Protein AF-A0A0F8A185-F1 (afdb_monomer_lite)

Foldseek 3Di:
DDDCDVVNVCVVQAQDFDPPPPDPDHDHDDDDPQDDPVSVLVVFQLALQVVDDPVSHDWDADDCPDPCNVRGPPTDDRDHRPDPPSNVVNVVCLVQPPDDDCPDDPVCVVVVRVPPPCVSDDDVVVVVVVVVVVVVVCVVVVVVPD

InterPro domains:
  IPR007201 Mei2-like, C-terminal RNA recognition motif [PF04059] (8-45)

Secondary structure (DSSP, 8-state):
-----HHHHHHHHTT-B--STT---B------SS-SHHHHHHHHTTSGGGGS-GGGS--EE--TTSS-GGGTTSEEPPPPPS-HHHHHHHHHHHHHT-SS---S-GGGHHHHHHS--TTTS--HHHHHHHHHHHHHHHHHHHTS--

Radius of gyration: 19.54 Å; chains: 1; bounding box: 50×44×41 Å

Structure (mmCIF, N/CA/C/O backbone):
data_AF-A0A0F8A185-F1
#
_entry.id   AF-A0A0F8A185-F1
#
loop_
_atom_site.group_PDB
_atom_site.id
_atom_site.type_symbol
_atom_site.label_atom_id
_atom_site.label_alt_id
_atom_site.label_comp_id
_atom_site.label_asym_id
_atom_site.label_entity_id
_atom_site.label_seq_id
_atom_site.pdbx_PDB_ins_code
_atom_site.Cartn_x
_atom_site.Cartn_y
_atom_site.Cartn_z
_atom_site.occupancy
_atom_site.B_iso_or_equiv
_atom_site.auth_seq_id
_atom_site.auth_comp_id
_atom_site.auth_asym_id
_atom_site.auth_atom_id
_atom_site.pdbx_PDB_model_num
ATOM 1 N N . MET A 1 1 ? -18.410 19.804 4.308 1.00 41.16 1 MET A N 1
ATOM 2 C CA . MET A 1 1 ? -17.970 18.395 4.331 1.00 41.16 1 MET A CA 1
ATOM 3 C C . MET A 1 1 ? -16.785 18.310 5.277 1.00 41.16 1 MET A C 1
ATOM 5 O O . MET A 1 1 ? -15.774 18.942 5.012 1.00 41.16 1 MET A O 1
ATOM 9 N N . THR A 1 2 ? -16.948 17.676 6.436 1.00 48.00 2 THR A N 1
ATOM 10 C CA . THR A 1 2 ? -15.908 17.566 7.469 1.00 48.00 2 THR A CA 1
ATOM 11 C C . THR A 1 2 ? -14.827 16.598 6.999 1.00 48.00 2 THR A C 1
ATOM 13 O O . THR A 1 2 ? -15.099 15.421 6.782 1.00 48.00 2 THR A O 1
ATOM 16 N N . THR A 1 3 ? -13.601 17.087 6.817 1.00 55.66 3 THR A N 1
ATOM 17 C CA . THR A 1 3 ? -12.420 16.241 6.620 1.00 55.66 3 THR A CA 1
ATOM 18 C C . THR A 1 3 ? -12.271 15.341 7.841 1.00 55.66 3 THR A C 1
ATOM 20 O O . THR A 1 3 ? -12.025 15.852 8.935 1.00 55.66 3 THR A O 1
ATOM 23 N N . LEU A 1 4 ? -12.443 14.027 7.675 1.00 56.88 4 LEU A N 1
ATOM 24 C CA . LEU A 1 4 ? -12.149 13.075 8.741 1.00 56.88 4 LEU A CA 1
ATOM 25 C C . LEU A 1 4 ? -10.662 13.191 9.078 1.00 56.88 4 LEU A C 1
ATOM 27 O O . LEU A 1 4 ? -9.805 12.884 8.248 1.00 56.88 4 LEU A O 1
ATOM 31 N N . THR A 1 5 ? -10.344 13.698 10.265 1.00 72.44 5 THR A N 1
ATOM 32 C CA . THR A 1 5 ? -8.951 13.784 10.708 1.00 72.44 5 THR A CA 1
ATOM 33 C C . THR A 1 5 ? -8.466 12.384 11.076 1.00 72.44 5 THR A C 1
ATOM 35 O O . THR A 1 5 ? -9.253 11.533 11.494 1.00 72.44 5 THR A O 1
ATOM 38 N N . HIS A 1 6 ? -7.162 12.125 10.953 1.00 77.12 6 HIS A N 1
ATOM 39 C CA . HIS A 1 6 ? -6.580 10.840 11.365 1.00 77.12 6 HIS A CA 1
ATOM 40 C C . HIS A 1 6 ? -6.967 10.475 12.815 1.00 77.12 6 HIS A C 1
ATOM 42 O O . HIS A 1 6 ? -7.177 9.305 13.117 1.00 77.12 6 HIS A O 1
ATOM 48 N N . THR A 1 7 ? -7.159 11.479 13.679 1.00 82.62 7 THR A N 1
ATOM 49 C CA . THR A 1 7 ? -7.606 11.314 15.066 1.00 82.62 7 THR A CA 1
ATOM 50 C C . THR A 1 7 ? -8.967 10.62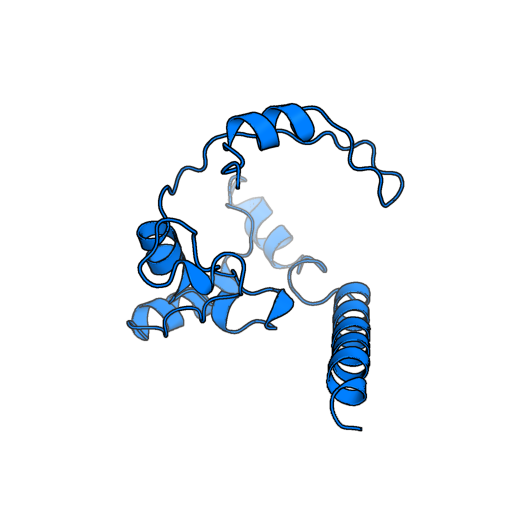5 15.154 1.00 82.62 7 THR A C 1
ATOM 52 O O . THR A 1 7 ? -9.111 9.674 15.909 1.00 82.62 7 THR A O 1
ATOM 55 N N . GLN A 1 8 ? -9.937 11.004 14.315 1.00 88.31 8 GLN A N 1
ATOM 56 C CA . GLN A 1 8 ? -11.258 10.362 14.307 1.00 88.31 8 GLN A CA 1
ATOM 57 C C . GLN A 1 8 ? -11.186 8.892 13.878 1.00 88.31 8 GLN A C 1
ATOM 59 O O . GLN A 1 8 ? -11.924 8.058 14.397 1.00 88.31 8 GLN A O 1
ATOM 64 N N . PHE A 1 9 ? -10.288 8.558 12.947 1.00 89.19 9 PHE A N 1
ATOM 65 C CA . PHE A 1 9 ? -10.050 7.167 12.563 1.00 89.19 9 PHE A CA 1
ATOM 66 C C . PHE A 1 9 ? -9.417 6.367 13.708 1.00 89.19 9 PHE A C 1
ATOM 68 O O . PHE A 1 9 ? -9.850 5.247 13.978 1.00 89.19 9 PHE A O 1
ATOM 75 N N . VAL A 1 10 ? -8.421 6.942 14.391 1.00 92.00 10 VAL A N 1
ATOM 76 C CA . VAL A 1 10 ? -7.759 6.302 15.535 1.00 92.00 10 VAL A CA 1
ATOM 77 C C . VAL A 1 10 ? -8.743 6.075 16.677 1.00 92.00 10 VAL A C 1
ATOM 79 O O . VAL A 1 10 ? -8.797 4.964 17.188 1.00 92.00 10 VAL A O 1
ATOM 82 N N . ASP A 1 11 ? -9.575 7.055 17.017 1.00 92.06 11 ASP A N 1
ATOM 83 C CA . ASP A 1 11 ? -10.576 6.906 18.079 1.00 92.06 11 ASP A CA 1
ATOM 84 C C . ASP A 1 11 ? -11.621 5.834 17.731 1.00 92.06 11 ASP A C 1
ATOM 86 O O . ASP A 1 11 ? -12.049 5.060 18.586 1.00 92.06 11 ASP A O 1
ATOM 90 N N . ALA A 1 12 ? -12.015 5.749 16.456 1.00 91.62 12 ALA A N 1
ATOM 91 C CA . ALA A 1 12 ? -13.018 4.792 15.998 1.00 91.62 12 ALA A CA 1
ATOM 92 C C . ALA A 1 12 ? -12.486 3.357 15.823 1.00 91.62 12 ALA A C 1
ATOM 94 O O . ALA A 1 12 ? -13.267 2.405 15.880 1.00 91.62 12 ALA A O 1
ATOM 95 N N . ARG A 1 13 ? -11.190 3.173 15.534 1.00 91.75 13 ARG A N 1
ATOM 96 C CA . ARG A 1 13 ? -10.618 1.862 15.159 1.00 91.75 13 ARG A CA 1
ATOM 97 C C . ARG A 1 13 ? -9.518 1.370 16.089 1.00 91.75 13 ARG A C 1
ATOM 99 O O . ARG A 1 13 ? -9.335 0.160 16.187 1.00 91.75 13 ARG A O 1
ATOM 106 N N . GLY A 1 14 ? -8.807 2.261 16.766 1.00 92.56 14 GLY A N 1
ATOM 107 C CA . GLY A 1 14 ? -7.781 1.912 17.741 1.00 92.56 14 GLY A CA 1
ATOM 108 C C . GLY A 1 14 ? -8.373 1.136 18.915 1.00 92.56 14 GLY A C 1
ATOM 109 O O . GLY A 1 14 ? -9.449 1.457 19.416 1.00 92.56 14 GLY A O 1
ATOM 110 N N . ASN A 1 15 ? -7.677 0.082 19.337 1.00 92.94 15 ASN A N 1
ATOM 111 C CA . ASN A 1 15 ? -8.082 -0.831 20.407 1.00 92.94 15 ASN A CA 1
ATOM 112 C C . ASN A 1 15 ? -9.439 -1.532 20.196 1.00 92.94 15 ASN A C 1
ATOM 114 O O . ASN A 1 15 ? -9.984 -2.118 21.130 1.00 92.94 15 ASN A O 1
ATOM 118 N N . GLN A 1 16 ? -9.972 -1.535 18.970 1.00 93.31 16 GLN A N 1
ATOM 119 C CA . GLN A 1 16 ? -11.189 -2.270 18.625 1.00 93.31 16 GLN A CA 1
ATOM 120 C C . GLN A 1 16 ? -10.860 -3.657 18.068 1.00 93.31 16 GLN A C 1
ATOM 122 O O . GLN A 1 16 ? -9.874 -3.845 17.353 1.00 93.31 16 GLN A O 1
ATOM 127 N N . ARG A 1 17 ? -11.706 -4.648 18.365 1.00 92.69 17 ARG A N 1
ATOM 128 C CA . ARG A 1 17 ? -11.569 -6.004 17.815 1.00 92.69 17 ARG A CA 1
ATOM 129 C C . ARG A 1 17 ? -11.944 -6.057 16.335 1.00 92.69 17 ARG A C 1
ATOM 131 O O . ARG A 1 17 ? -12.809 -5.322 15.855 1.00 92.69 17 ARG A O 1
ATOM 138 N N . TRP A 1 18 ? -11.323 -6.982 15.610 1.00 89.62 18 TRP A N 1
ATOM 139 C CA . TRP A 1 18 ? -11.762 -7.336 14.262 1.00 89.62 18 TRP A CA 1
ATOM 140 C C . TRP A 1 18 ? -13.020 -8.209 14.342 1.00 89.62 18 TRP A C 1
ATOM 142 O O . TRP A 1 18 ? -12.953 -9.368 14.738 1.00 89.62 18 TRP A O 1
ATOM 152 N N . ASN A 1 19 ? -14.170 -7.665 13.937 1.00 85.12 19 ASN A N 1
ATOM 153 C CA . ASN A 1 19 ? -15.481 -8.328 14.046 1.00 85.12 19 ASN A CA 1
ATOM 154 C C . ASN A 1 19 ? -15.741 -9.410 12.976 1.00 85.12 19 ASN A C 1
ATOM 156 O O . ASN A 1 19 ? -16.878 -9.824 12.768 1.00 85.12 19 ASN A O 1
ATOM 160 N N . CYS A 1 20 ? -14.702 -9.866 12.278 1.00 80.88 20 CYS A N 1
ATOM 161 C CA . CYS A 1 20 ? -14.782 -10.874 11.225 1.00 80.88 20 CYS A CA 1
ATOM 162 C C . CYS A 1 20 ? -13.969 -12.125 11.590 1.00 80.88 20 CYS A C 1
ATOM 164 O O . CYS A 1 20 ? -13.078 -12.090 12.441 1.00 80.88 20 CYS A O 1
ATOM 166 N N . PHE A 1 21 ? -14.306 -13.254 10.957 1.00 82.75 21 PHE A N 1
ATOM 167 C CA . PHE A 1 21 ? -13.583 -14.531 11.070 1.00 82.75 21 PHE A CA 1
ATOM 168 C C . PHE A 1 21 ? -13.415 -15.079 12.500 1.00 82.75 21 PHE A C 1
ATOM 170 O O . PHE A 1 21 ? -12.480 -15.831 12.758 1.00 82.75 21 PHE A O 1
ATOM 177 N N . LYS A 1 22 ? -14.308 -14.709 13.435 1.00 86.88 22 LYS A N 1
ATOM 178 C CA . LYS A 1 22 ? -14.190 -15.038 14.872 1.00 86.88 22 LYS A CA 1
ATOM 179 C C . LYS A 1 22 ? -12.823 -14.640 15.454 1.00 86.88 22 LYS A C 1
ATOM 181 O O . LYS A 1 22 ? -12.262 -15.349 16.281 1.00 86.88 22 LYS A O 1
ATOM 186 N N . SER A 1 23 ? -12.269 -13.524 14.984 1.00 88.25 23 SER A N 1
ATOM 187 C CA . SER A 1 23 ? -10.950 -13.059 15.393 1.00 88.25 23 SER A CA 1
ATOM 188 C C . SER A 1 23 ? -10.974 -12.439 16.796 1.00 88.25 23 SER A C 1
ATOM 190 O O . SER A 1 23 ? -11.823 -11.609 17.132 1.00 88.25 23 SER A O 1
ATOM 192 N N . ASP A 1 24 ? -9.988 -12.801 17.613 1.00 92.56 24 ASP A N 1
ATOM 193 C CA . ASP A 1 24 ? -9.687 -12.122 18.880 1.00 92.56 24 ASP A CA 1
ATOM 194 C C . ASP A 1 24 ? -8.660 -10.991 18.705 1.00 92.56 24 ASP A C 1
ATOM 196 O O . ASP A 1 24 ? -8.328 -10.300 19.666 1.00 92.56 24 ASP A O 1
ATOM 200 N N . LYS A 1 25 ? -8.160 -10.765 17.479 1.00 93.69 25 LYS A N 1
ATOM 201 C CA . LYS A 1 25 ? -7.180 -9.705 17.212 1.00 93.69 25 LYS A CA 1
ATOM 202 C C . LYS A 1 25 ? -7.792 -8.330 17.497 1.00 93.69 25 LYS A C 1
ATOM 204 O O . LYS A 1 25 ? -8.909 -8.033 17.062 1.00 93.69 25 LYS A O 1
ATOM 209 N N . VAL A 1 26 ? -7.013 -7.483 18.161 1.00 93.56 26 VAL A N 1
ATOM 210 C CA . VAL A 1 26 ? -7.319 -6.076 18.445 1.00 93.56 26 VAL A CA 1
ATOM 211 C C . VAL A 1 26 ? -6.480 -5.198 17.517 1.00 93.56 26 VAL A C 1
ATOM 213 O O . VAL A 1 26 ? -5.316 -5.505 17.266 1.00 93.56 26 VAL A O 1
ATOM 216 N N . ALA A 1 27 ? -7.074 -4.149 16.950 1.00 93.50 27 ALA A N 1
ATOM 217 C CA . ALA A 1 27 ? -6.380 -3.218 16.070 1.00 93.50 27 ALA A CA 1
ATOM 218 C C . ALA A 1 27 ? -5.511 -2.239 16.875 1.00 93.50 27 ALA A C 1
ATOM 220 O O . ALA A 1 27 ? -6.005 -1.528 17.748 1.00 93.50 27 ALA A O 1
ATOM 221 N N . GLU A 1 28 ? -4.227 -2.173 16.535 1.00 94.00 28 GLU A N 1
ATOM 222 C CA . GLU A 1 28 ? -3.268 -1.198 17.056 1.00 94.00 28 GLU A CA 1
ATOM 223 C C . GLU A 1 28 ? -2.794 -0.297 15.912 1.00 94.00 28 GLU A C 1
ATOM 225 O O . GLU A 1 28 ? -2.708 -0.733 14.760 1.00 94.00 28 GLU A O 1
ATOM 230 N N . ILE A 1 29 ? -2.519 0.972 16.218 1.00 93.25 29 ILE A N 1
ATOM 231 C CA . ILE A 1 29 ? -2.110 1.976 15.237 1.00 93.25 29 ILE A CA 1
ATOM 232 C C . ILE A 1 29 ? -0.823 2.636 15.725 1.00 93.25 29 ILE A C 1
ATOM 234 O O . ILE A 1 29 ? -0.736 3.097 16.860 1.00 93.25 29 ILE A O 1
ATOM 238 N N . SER A 1 30 ? 0.165 2.714 14.840 1.00 93.75 30 SER A N 1
ATOM 239 C CA . SER A 1 30 ? 1.417 3.433 15.050 1.00 93.75 30 SER A CA 1
ATOM 240 C C . SER A 1 30 ? 1.830 4.136 13.759 1.00 93.75 30 SER A C 1
ATOM 242 O O . SER A 1 30 ? 1.329 3.834 12.671 1.00 93.75 30 SER A O 1
ATOM 244 N N . TYR A 1 31 ? 2.738 5.104 13.862 1.00 93.81 31 TYR A N 1
ATOM 245 C CA . TYR A 1 31 ? 3.295 5.736 12.672 1.00 93.81 31 TYR A CA 1
ATOM 246 C C . TYR A 1 31 ? 4.221 4.766 11.932 1.00 93.81 31 TYR A C 1
ATOM 248 O O . TYR A 1 31 ? 5.117 4.161 12.519 1.00 93.81 31 TYR A O 1
ATOM 256 N N . ALA A 1 32 ? 4.037 4.662 10.616 1.00 93.50 32 ALA A N 1
ATOM 257 C CA . ALA A 1 32 ? 4.948 3.929 9.746 1.00 93.50 32 ALA A CA 1
ATOM 258 C C . ALA A 1 32 ? 6.340 4.588 9.689 1.00 93.50 32 ALA A C 1
ATOM 260 O O . ALA A 1 32 ? 6.481 5.803 9.810 1.00 93.50 32 ALA A O 1
ATOM 261 N N . THR A 1 33 ? 7.382 3.802 9.426 1.00 96.00 33 THR A N 1
ATOM 262 C CA . THR A 1 33 ? 8.739 4.338 9.225 1.00 96.00 33 THR A CA 1
ATOM 263 C C . THR A 1 33 ? 8.850 5.178 7.949 1.00 96.00 33 THR A C 1
ATOM 265 O O . THR A 1 33 ? 9.561 6.178 7.925 1.00 96.00 33 THR A O 1
ATOM 268 N N . ILE A 1 34 ? 8.152 4.778 6.880 1.00 95.50 34 ILE A N 1
ATOM 269 C CA . ILE A 1 34 ? 8.087 5.531 5.622 1.00 95.50 34 ILE A CA 1
ATOM 270 C C . ILE A 1 34 ? 6.835 6.400 5.671 1.00 95.50 34 ILE A C 1
ATOM 272 O O . ILE A 1 34 ? 5.726 5.880 5.771 1.00 95.50 34 ILE A O 1
ATOM 276 N N . GLN A 1 35 ? 7.023 7.714 5.598 1.00 94.88 35 GLN A N 1
ATOM 277 C CA . GLN A 1 35 ? 5.955 8.705 5.702 1.00 94.88 35 GLN A CA 1
ATOM 278 C C . GLN A 1 35 ? 5.835 9.511 4.407 1.00 94.88 35 GLN A C 1
ATOM 280 O O . GLN A 1 35 ? 6.842 9.851 3.785 1.00 94.88 35 GLN A O 1
ATOM 285 N N . GLY A 1 36 ? 4.597 9.839 4.032 1.00 94.25 36 GLY A N 1
ATOM 286 C CA . GLY A 1 36 ? 4.273 10.638 2.848 1.00 94.25 36 GLY A CA 1
ATOM 287 C C . GLY A 1 36 ? 4.019 9.819 1.575 1.00 94.25 36 GLY A C 1
ATOM 288 O O . GLY A 1 36 ? 4.649 8.786 1.338 1.00 94.25 36 GLY A O 1
ATOM 289 N N . LYS A 1 37 ? 3.092 10.310 0.738 1.00 94.25 37 LYS A N 1
ATOM 290 C CA . LYS A 1 37 ? 2.678 9.663 -0.521 1.00 94.25 37 LYS A CA 1
ATOM 291 C C . LYS A 1 37 ? 3.865 9.450 -1.464 1.00 94.25 37 LYS A C 1
ATOM 293 O O .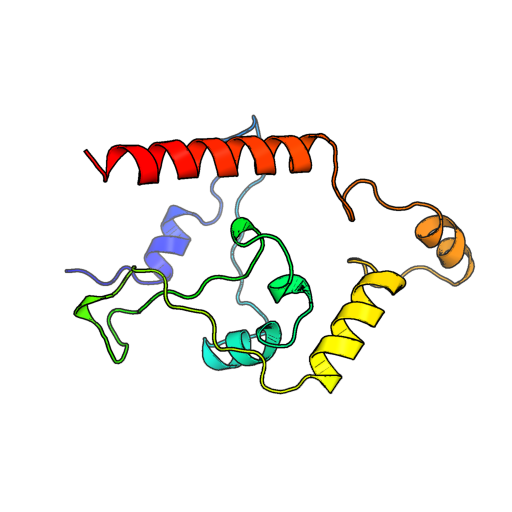 LYS A 1 37 ? 4.065 8.332 -1.923 1.00 94.25 37 LYS A O 1
ATOM 298 N N . ASP A 1 38 ? 4.685 10.473 -1.693 1.00 95.69 38 ASP A N 1
ATOM 299 C CA . ASP A 1 38 ? 5.802 10.395 -2.646 1.00 95.69 38 ASP A CA 1
ATOM 300 C C . ASP A 1 38 ? 6.852 9.365 -2.222 1.00 95.69 38 ASP A C 1
ATOM 302 O O . ASP A 1 38 ? 7.333 8.578 -3.038 1.00 95.69 38 ASP A O 1
ATOM 306 N N . CYS A 1 39 ? 7.155 9.300 -0.924 1.00 97.44 39 CYS A N 1
ATOM 307 C CA . CYS A 1 39 ? 8.057 8.297 -0.367 1.00 97.44 39 CYS A CA 1
ATOM 308 C C . CYS A 1 39 ? 7.514 6.874 -0.563 1.00 97.44 39 CYS A C 1
ATOM 310 O O . CYS A 1 39 ? 8.274 5.968 -0.910 1.00 97.44 39 CYS A O 1
ATOM 312 N N . LEU A 1 40 ? 6.206 6.670 -0.374 1.00 97.69 40 LEU A N 1
ATOM 313 C CA . LEU A 1 40 ? 5.552 5.381 -0.611 1.00 97.69 40 LEU A CA 1
ATOM 314 C C . LEU A 1 40 ? 5.549 5.020 -2.103 1.00 97.69 40 LEU A C 1
ATOM 316 O O . LEU A 1 40 ? 5.904 3.896 -2.454 1.00 97.69 40 LEU A O 1
ATOM 320 N N . VAL A 1 41 ? 5.252 5.970 -2.994 1.00 97.50 41 VAL A N 1
ATOM 321 C CA . VAL A 1 41 ? 5.354 5.771 -4.449 1.00 97.50 41 VAL A CA 1
ATOM 322 C C . VAL A 1 41 ? 6.764 5.331 -4.830 1.00 97.50 41 VAL A C 1
ATOM 324 O O . VAL A 1 41 ? 6.933 4.309 -5.489 1.00 97.50 41 VAL A O 1
ATOM 327 N N . GLN A 1 42 ? 7.793 6.038 -4.363 1.00 97.25 42 GLN A N 1
ATOM 328 C CA . GLN A 1 42 ? 9.187 5.685 -4.642 1.00 97.25 42 GLN A CA 1
ATOM 329 C C . GLN A 1 42 ? 9.579 4.317 -4.077 1.00 97.25 42 GLN A C 1
ATOM 331 O O . GLN A 1 42 ? 10.362 3.591 -4.695 1.00 97.25 42 GLN A O 1
ATOM 336 N N . LYS A 1 43 ? 9.024 3.939 -2.921 1.00 96.44 43 LYS A N 1
ATOM 337 C CA . LYS A 1 43 ? 9.251 2.628 -2.310 1.00 96.44 43 LYS A CA 1
ATOM 338 C C . LYS A 1 43 ? 8.675 1.490 -3.154 1.00 96.44 43 LYS A C 1
ATOM 340 O O . LYS A 1 43 ? 9.318 0.445 -3.247 1.00 96.44 43 LYS A O 1
ATOM 345 N N . PHE A 1 44 ? 7.495 1.680 -3.743 1.00 97.50 44 PHE A N 1
ATOM 346 C CA . PHE A 1 44 ? 6.744 0.595 -4.377 1.00 97.50 44 PHE A CA 1
ATOM 347 C C . PHE A 1 44 ? 6.785 0.580 -5.907 1.00 97.50 44 PHE A C 1
ATOM 349 O O . PHE A 1 44 ? 6.720 -0.507 -6.467 1.00 97.50 44 PHE A O 1
ATOM 356 N N . ARG A 1 45 ? 6.964 1.713 -6.602 1.00 97.31 45 ARG A N 1
ATOM 357 C CA . ARG A 1 45 ? 6.856 1.787 -8.078 1.00 97.31 45 ARG A CA 1
ATOM 358 C C . ARG A 1 45 ? 7.772 0.819 -8.837 1.00 97.31 45 ARG A C 1
ATOM 360 O O . ARG A 1 45 ? 7.446 0.390 -9.932 1.00 97.31 45 ARG A O 1
ATOM 367 N N . ASN A 1 46 ? 8.925 0.481 -8.255 1.00 96.88 46 ASN A N 1
ATOM 368 C CA . ASN A 1 46 ? 9.903 -0.454 -8.824 1.00 96.88 46 ASN A CA 1
ATOM 369 C C . ASN A 1 46 ? 9.973 -1.777 -8.040 1.00 96.88 46 ASN A C 1
ATOM 371 O O . ASN A 1 46 ? 10.991 -2.463 -8.087 1.00 96.88 46 ASN A O 1
ATOM 375 N N . SER A 1 47 ? 8.958 -2.084 -7.234 1.00 95.81 47 SER A N 1
ATOM 376 C CA . SER A 1 47 ? 8.881 -3.320 -6.458 1.00 95.81 47 SER A CA 1
ATOM 377 C C . SER A 1 47 ? 8.184 -4.405 -7.268 1.00 95.81 47 SER A C 1
ATOM 379 O O . SER A 1 47 ? 7.205 -4.134 -7.963 1.00 95.81 47 SER A O 1
ATOM 381 N N . SER A 1 48 ? 8.637 -5.647 -7.103 1.00 93.69 48 SER A N 1
ATOM 382 C CA . SER A 1 48 ? 8.019 -6.826 -7.719 1.00 93.69 48 SER A CA 1
ATOM 383 C C . SER A 1 48 ? 6.542 -6.989 -7.351 1.00 93.69 48 SER A C 1
ATOM 385 O O . SER A 1 48 ? 5.794 -7.556 -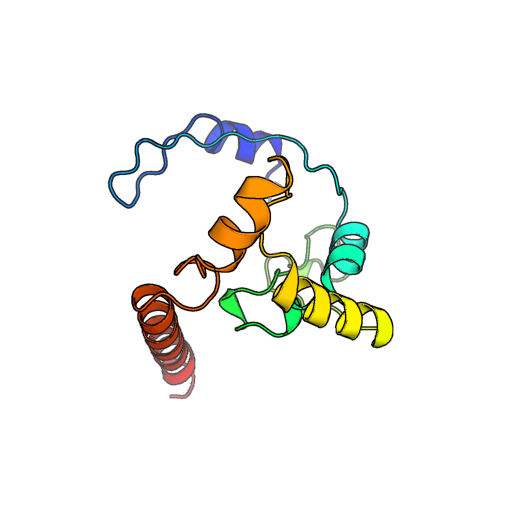8.135 1.00 93.69 48 SER A O 1
ATOM 387 N N . VAL A 1 49 ? 6.090 -6.417 -6.225 1.00 92.31 49 VAL A N 1
ATOM 388 C CA . VAL A 1 49 ? 4.664 -6.398 -5.841 1.00 92.31 49 VAL A CA 1
ATOM 389 C C . VAL A 1 49 ? 3.770 -5.754 -6.906 1.00 92.31 49 VAL A C 1
ATOM 391 O O . VAL A 1 49 ? 2.604 -6.106 -7.020 1.00 92.31 49 VAL A O 1
ATOM 394 N N . MET A 1 50 ? 4.303 -4.838 -7.722 1.00 94.81 50 MET A N 1
ATOM 395 C CA . MET A 1 50 ? 3.551 -4.206 -8.811 1.00 94.81 50 MET A CA 1
ATOM 396 C C . MET A 1 50 ? 3.260 -5.167 -9.974 1.00 94.81 50 MET A C 1
ATOM 398 O O . MET A 1 50 ? 2.440 -4.845 -10.829 1.00 94.81 50 MET A O 1
ATOM 402 N N . LEU A 1 51 ? 3.915 -6.334 -10.007 1.00 91.38 51 LEU A N 1
ATOM 403 C CA . LEU A 1 51 ? 3.701 -7.390 -11.000 1.00 91.38 51 LEU A CA 1
ATOM 404 C C . LEU A 1 51 ? 2.660 -8.430 -10.553 1.00 91.38 51 LEU A C 1
ATOM 406 O O . LEU A 1 51 ? 2.210 -9.215 -11.383 1.00 91.38 51 LEU A O 1
ATOM 410 N N . GLU A 1 52 ? 2.251 -8.418 -9.281 1.00 89.75 52 GLU A N 1
ATOM 411 C CA . GLU A 1 52 ? 1.243 -9.335 -8.726 1.00 89.75 52 GLU A CA 1
ATOM 412 C C . GLU A 1 52 ? -0.170 -9.026 -9.250 1.00 89.75 52 GLU A C 1
ATOM 414 O O . GLU A 1 52 ? -0.374 -8.059 -9.985 1.00 89.75 52 GLU A O 1
ATOM 419 N N . ALA A 1 53 ? -1.182 -9.814 -8.878 1.00 87.00 53 ALA A N 1
ATOM 420 C CA . ALA A 1 53 ? -2.574 -9.520 -9.228 1.00 87.00 53 ALA A CA 1
ATOM 421 C C . ALA A 1 53 ? -3.007 -8.119 -8.725 1.00 87.00 53 ALA A C 1
ATOM 423 O O . ALA A 1 53 ? -2.590 -7.710 -7.638 1.00 87.00 53 ALA A O 1
ATOM 424 N N . PRO A 1 54 ? -3.852 -7.363 -9.459 1.00 87.19 54 PRO A N 1
ATOM 425 C CA . PRO A 1 54 ? -4.204 -5.982 -9.105 1.00 87.19 54 PRO A CA 1
ATOM 426 C C . PRO A 1 54 ? -4.713 -5.775 -7.669 1.00 87.19 54 PRO A C 1
ATOM 428 O O . PRO A 1 54 ? -4.400 -4.758 -7.055 1.00 87.19 54 PRO A O 1
ATOM 431 N N . HIS A 1 55 ? -5.441 -6.740 -7.097 1.00 89.19 55 HIS A N 1
ATOM 432 C CA . HIS A 1 55 ? -5.936 -6.665 -5.715 1.00 89.19 55 HIS A CA 1
ATOM 433 C C . HIS A 1 55 ? -4.854 -6.861 -4.642 1.00 89.19 55 HIS A C 1
ATOM 435 O O . HIS A 1 55 ? -5.094 -6.548 -3.478 1.00 89.19 55 HIS A O 1
ATOM 441 N N . TYR A 1 56 ? -3.669 -7.352 -5.013 1.00 89.88 56 TYR A N 1
ATOM 442 C CA . TYR A 1 56 ? -2.505 -7.472 -4.130 1.00 89.88 56 TYR A CA 1
ATOM 443 C C . TYR A 1 56 ? -1.508 -6.314 -4.283 1.00 89.88 56 TYR A C 1
ATOM 445 O O . TYR A 1 56 ? -0.546 -6.221 -3.518 1.00 89.88 56 TYR A O 1
ATOM 453 N N . ARG A 1 57 ? -1.734 -5.404 -5.240 1.00 94.56 57 ARG A N 1
ATOM 454 C CA . ARG A 1 57 ? -0.886 -4.226 -5.452 1.00 94.56 57 ARG A CA 1
ATOM 455 C C . ARG A 1 57 ? -1.236 -3.108 -4.463 1.00 94.56 57 ARG A C 1
ATOM 457 O O . ARG A 1 57 ? -2.397 -2.964 -4.074 1.00 94.56 57 ARG A O 1
ATOM 464 N N . PRO A 1 58 ? -0.262 -2.268 -4.071 1.00 96.44 58 PRO A N 1
ATOM 465 C CA . PRO A 1 58 ? -0.555 -1.046 -3.333 1.00 96.44 58 PRO A CA 1
ATOM 466 C C . PRO A 1 58 ? -1.427 -0.106 -4.174 1.00 96.44 58 PRO A C 1
ATOM 468 O O . PRO A 1 58 ? -1.223 0.034 -5.379 1.00 96.44 58 PRO A O 1
ATOM 471 N N . LYS A 1 59 ? -2.374 0.570 -3.518 1.00 96.75 59 LYS A N 1
ATOM 472 C CA . LYS A 1 59 ? -3.325 1.487 -4.158 1.00 96.75 59 LYS A CA 1
ATOM 473 C C . LYS A 1 59 ? -3.089 2.929 -3.735 1.00 96.75 59 LYS A C 1
ATOM 475 O O . LYS A 1 59 ? -2.752 3.194 -2.580 1.00 96.75 59 LYS A O 1
ATOM 480 N N . LEU A 1 60 ? -3.305 3.847 -4.669 1.00 96.50 60 LEU A N 1
ATOM 481 C CA . LEU A 1 60 ? -3.351 5.283 -4.416 1.00 96.50 60 LEU A CA 1
ATOM 482 C C . LEU A 1 60 ? -4.782 5.778 -4.587 1.00 96.50 60 LEU A C 1
ATOM 484 O O . LEU A 1 60 ? -5.577 5.181 -5.306 1.00 96.50 60 LEU A O 1
ATOM 488 N N . TYR A 1 61 ? -5.093 6.880 -3.920 1.00 95.88 61 TYR A N 1
ATOM 489 C CA . TYR A 1 61 ? -6.382 7.543 -4.034 1.00 95.88 61 TYR A CA 1
ATOM 490 C C . TYR A 1 61 ? -6.161 9.045 -4.106 1.00 95.88 61 TYR A C 1
ATOM 492 O O . TYR A 1 61 ? -5.291 9.588 -3.411 1.00 95.88 61 TYR A O 1
ATOM 500 N N . PHE A 1 62 ? -6.986 9.718 -4.902 1.00 94.62 62 PHE A N 1
ATOM 501 C CA . PHE A 1 62 ? -7.013 11.172 -4.926 1.00 94.62 62 PHE A CA 1
ATOM 502 C C . PHE A 1 62 ? -7.436 11.709 -3.555 1.00 94.62 62 PHE A C 1
ATOM 504 O O . PHE A 1 62 ? -8.309 11.152 -2.882 1.00 94.62 62 PHE A O 1
ATOM 511 N N . THR A 1 63 ? -6.820 12.811 -3.131 1.00 91.75 63 THR A N 1
ATOM 512 C CA . THR A 1 63 ? -7.084 13.442 -1.834 1.00 91.75 63 THR A CA 1
ATOM 513 C C . THR A 1 63 ? -7.810 14.769 -2.018 1.00 91.75 63 THR A C 1
ATOM 515 O O . THR A 1 63 ? -7.613 15.466 -3.011 1.00 91.75 63 THR A O 1
ATOM 518 N N . SER A 1 64 ? -8.614 15.164 -1.027 1.00 91.06 64 SER A N 1
ATOM 519 C CA . SER A 1 64 ? -9.348 16.443 -1.038 1.00 91.06 64 SER A CA 1
ATOM 520 C C . SER A 1 64 ? -8.441 17.673 -1.100 1.00 91.06 64 SER A C 1
ATOM 522 O O . SER A 1 64 ? -8.886 18.748 -1.479 1.00 91.06 64 SER A O 1
ATOM 524 N N . ASN A 1 65 ? -7.176 17.515 -0.706 1.00 88.06 65 ASN A N 1
ATOM 525 C CA . ASN A 1 65 ? -6.173 18.578 -0.684 1.00 88.06 65 ASN A CA 1
ATOM 526 C C . ASN A 1 65 ? -5.174 18.432 -1.849 1.00 88.06 65 ASN A C 1
ATOM 528 O O . ASN A 1 65 ? -4.125 19.073 -1.846 1.00 88.06 65 ASN A O 1
ATOM 532 N N . GLY A 1 66 ? -5.451 17.519 -2.783 1.00 87.62 66 GLY A N 1
ATOM 533 C CA . GLY A 1 66 ? -4.624 17.239 -3.947 1.00 87.62 66 GLY A CA 1
ATOM 534 C C . GLY A 1 66 ? -4.968 18.123 -5.151 1.00 87.62 66 GLY A C 1
ATOM 535 O O . GLY A 1 66 ? -5.825 18.999 -5.059 1.00 87.62 66 GLY A O 1
ATOM 536 N N . PRO A 1 67 ? -4.315 17.883 -6.300 1.00 89.62 67 PRO A N 1
ATOM 537 C CA . PRO A 1 67 ? -4.523 18.667 -7.520 1.00 89.62 67 PRO A CA 1
ATOM 538 C C . PRO A 1 67 ? -5.898 18.447 -8.171 1.00 89.62 67 PRO A C 1
ATOM 540 O O . PRO A 1 67 ? -6.352 19.318 -8.902 1.00 89.62 67 PRO A O 1
ATOM 543 N N . MET A 1 68 ? -6.541 17.306 -7.897 1.00 91.75 68 MET A N 1
ATOM 544 C CA . MET A 1 68 ? -7.848 16.902 -8.438 1.00 91.75 68 MET A CA 1
ATOM 545 C C . MET A 1 68 ? -8.829 16.625 -7.279 1.00 91.75 68 MET A C 1
ATOM 547 O O . MET A 1 68 ? -9.147 15.463 -6.998 1.00 91.75 68 MET A O 1
ATOM 551 N N . PRO A 1 69 ? -9.241 17.651 -6.512 1.00 91.44 69 PRO A N 1
ATOM 552 C CA . PRO A 1 69 ? -10.056 17.476 -5.308 1.00 91.44 69 PRO A CA 1
ATOM 553 C C . PRO A 1 69 ? -11.456 16.911 -5.594 1.00 91.44 69 PRO A C 1
ATOM 555 O O . PRO A 1 69 ? -12.026 16.234 -4.741 1.00 91.44 69 PRO A O 1
ATOM 558 N N . GLU A 1 70 ? -12.006 17.133 -6.787 1.00 95.12 70 GLU A N 1
ATOM 559 C CA . GLU A 1 70 ? -13.290 16.581 -7.235 1.00 95.12 70 GLU A CA 1
ATOM 560 C C . GLU A 1 70 ? -13.267 15.058 -7.409 1.00 95.12 70 GLU A C 1
ATOM 562 O O . GLU A 1 70 ? -14.310 14.408 -7.335 1.00 95.12 70 GLU A O 1
ATOM 567 N N . MET A 1 71 ? -12.078 14.479 -7.590 1.00 94.38 71 MET A N 1
ATOM 568 C CA . MET A 1 71 ? -11.878 13.035 -7.676 1.00 94.38 71 MET A CA 1
ATOM 569 C C . MET A 1 71 ? -11.548 12.410 -6.315 1.00 94.38 71 MET A C 1
ATOM 571 O O . MET A 1 71 ? -11.290 11.211 -6.251 1.00 94.38 71 MET A O 1
ATOM 575 N N . ALA A 1 72 ? -11.536 13.184 -5.221 1.00 94.31 72 ALA A N 1
ATOM 576 C CA . ALA A 1 72 ? -11.120 12.698 -3.910 1.00 94.31 72 ALA A CA 1
ATOM 577 C C . ALA A 1 72 ? -11.869 11.421 -3.488 1.00 94.31 72 ALA A C 1
ATOM 579 O O . ALA A 1 72 ? -13.095 11.341 -3.550 1.00 94.31 72 ALA A O 1
ATOM 580 N N . GLY A 1 73 ? -11.111 10.419 -3.041 1.00 92.06 73 GLY A N 1
ATOM 581 C CA . GLY A 1 73 ? -11.621 9.091 -2.698 1.00 92.06 73 GLY A CA 1
ATOM 582 C C . GLY A 1 73 ? -11.716 8.110 -3.872 1.00 92.06 73 GLY A C 1
ATOM 583 O O . GLY A 1 73 ? -11.881 6.918 -3.624 1.00 92.06 73 GLY A O 1
ATOM 584 N N . GLN A 1 74 ? -11.566 8.557 -5.124 1.00 95.88 74 GLN A N 1
ATOM 585 C CA . GLN A 1 74 ? -11.424 7.663 -6.278 1.00 95.88 74 GLN A CA 1
ATOM 586 C C . GLN A 1 74 ? -10.000 7.097 -6.354 1.00 95.88 74 GLN A C 1
ATOM 588 O O . GLN A 1 74 ? -9.041 7.747 -5.925 1.00 95.88 74 GLN A O 1
ATOM 593 N N . GLU A 1 75 ? -9.869 5.877 -6.884 1.00 95.56 75 GLU A N 1
ATOM 594 C CA . GLU A 1 75 ? -8.574 5.215 -7.071 1.00 95.56 75 GLU A CA 1
ATOM 595 C C . GLU A 1 75 ? -7.752 5.961 -8.133 1.00 95.56 75 GLU A C 1
ATOM 597 O O . GLU A 1 75 ? -8.232 6.267 -9.224 1.00 95.56 75 GLU A O 1
ATOM 602 N N . GLU A 1 76 ? -6.509 6.278 -7.788 1.00 95.31 76 GLU A N 1
ATOM 603 C CA . GLU A 1 76 ? -5.546 6.940 -8.661 1.00 95.31 76 GLU A CA 1
ATOM 604 C C . GLU A 1 76 ? -4.594 5.886 -9.246 1.00 95.31 76 GLU A C 1
ATOM 606 O O . GLU A 1 76 ? -4.076 5.057 -8.487 1.00 95.31 76 GLU A O 1
ATOM 611 N N . PRO A 1 77 ? -4.312 5.912 -10.563 1.00 95.25 77 PRO A N 1
ATOM 612 C CA . PRO A 1 77 ? -3.343 5.007 -11.164 1.00 95.25 77 PRO A CA 1
ATOM 613 C C . PRO A 1 77 ? -1.975 5.112 -10.485 1.00 95.25 77 PRO A C 1
ATOM 615 O O . PRO A 1 77 ? -1.445 6.204 -10.271 1.00 95.25 77 PRO A O 1
ATOM 618 N N . PHE A 1 78 ? -1.379 3.965 -10.163 1.00 97.00 78 PHE A N 1
ATOM 619 C CA . PHE A 1 78 ? -0.033 3.947 -9.607 1.00 97.00 78 PHE A CA 1
ATOM 620 C C . PHE A 1 78 ? 0.983 4.391 -10.677 1.00 97.00 78 PHE A C 1
ATOM 622 O O . PHE A 1 78 ? 0.893 3.921 -11.810 1.00 97.00 78 PHE A O 1
ATOM 629 N N . PRO A 1 79 ? 1.967 5.253 -10.359 1.00 96.94 79 PRO A N 1
ATOM 630 C CA . PRO A 1 79 ? 2.981 5.656 -11.327 1.00 96.94 79 PRO A CA 1
ATOM 631 C C . PRO A 1 79 ? 3.796 4.477 -11.861 1.00 96.94 79 PRO A C 1
ATOM 633 O O . PRO A 1 79 ? 4.271 3.642 -11.088 1.00 96.94 79 PRO A O 1
ATOM 636 N N . GLU A 1 80 ? 4.023 4.471 -13.174 1.00 95.50 80 GLU A N 1
ATOM 637 C CA . GLU A 1 80 ? 4.788 3.425 -13.855 1.00 95.50 80 GLU A CA 1
ATOM 638 C C . GLU A 1 80 ? 6.215 3.272 -13.293 1.00 95.50 80 GLU A C 1
ATOM 640 O O . GLU A 1 80 ? 6.793 4.241 -12.775 1.00 95.50 80 GLU A O 1
ATOM 645 N N . PRO A 1 81 ? 6.833 2.085 -13.398 1.00 95.69 81 PRO A N 1
ATOM 646 C CA . PRO A 1 81 ? 8.232 1.891 -13.031 1.00 95.69 81 PRO A CA 1
ATOM 647 C C . PRO A 1 81 ? 9.157 2.834 -13.815 1.00 95.69 81 PRO A C 1
ATOM 649 O O . PRO A 1 81 ? 9.040 2.972 -15.030 1.00 95.69 81 PRO A O 1
ATOM 652 N N . ASP A 1 82 ? 10.114 3.463 -13.132 1.00 96.81 82 ASP A N 1
ATOM 653 C CA . ASP A 1 82 ? 11.123 4.336 -13.759 1.00 96.81 82 ASP A CA 1
ATOM 654 C C . ASP A 1 82 ? 12.525 3.718 -13.791 1.00 96.81 82 ASP A C 1
ATOM 656 O O . ASP A 1 82 ? 13.447 4.286 -14.376 1.00 96.81 82 ASP A O 1
ATOM 660 N N . ASN A 1 83 ? 12.720 2.564 -13.149 1.00 96.44 83 ASN A N 1
ATOM 661 C CA . ASN A 1 83 ? 14.034 1.961 -13.001 1.00 96.44 83 ASN A CA 1
ATOM 662 C C . ASN A 1 83 ? 13.970 0.435 -13.105 1.00 96.44 83 ASN A C 1
ATOM 664 O O . ASN A 1 83 ? 13.836 -0.284 -12.110 1.00 96.44 83 ASN A O 1
ATOM 668 N N . GLN A 1 84 ? 14.164 -0.058 -14.327 1.00 94.88 84 GLN A N 1
ATOM 669 C CA . GLN A 1 84 ? 14.112 -1.488 -14.630 1.00 94.88 84 GLN A CA 1
ATOM 670 C C . GLN A 1 84 ? 15.175 -2.304 -13.886 1.00 94.88 84 GLN A C 1
ATOM 672 O O . GLN A 1 84 ? 14.910 -3.423 -13.457 1.00 94.88 84 GLN A O 1
ATOM 677 N N . SER A 1 85 ? 16.366 -1.747 -13.648 1.00 96.50 85 SER A N 1
ATOM 678 C CA . SER A 1 85 ? 17.417 -2.431 -12.883 1.00 96.50 85 SER A CA 1
ATOM 679 C C . SER A 1 85 ? 17.039 -2.615 -11.411 1.00 96.50 85 SER A C 1
ATOM 681 O O . SER A 1 85 ? 17.386 -3.628 -10.801 1.00 96.50 85 SER A O 1
ATOM 683 N N . LYS A 1 86 ? 16.325 -1.652 -10.810 1.00 95.31 86 LYS A N 1
ATOM 684 C CA . LYS A 1 86 ? 15.757 -1.814 -9.462 1.00 95.31 86 LYS A CA 1
ATOM 685 C C . LYS A 1 86 ? 14.648 -2.863 -9.458 1.00 95.31 86 LYS A C 1
ATOM 687 O O . LYS A 1 86 ? 14.689 -3.730 -8.591 1.00 95.31 86 LYS A O 1
ATOM 692 N N . MET A 1 87 ? 13.746 -2.824 -10.440 1.00 93.75 87 MET A N 1
ATOM 693 C CA . MET A 1 87 ? 12.675 -3.815 -10.587 1.00 93.75 87 MET A CA 1
ATOM 694 C C . MET A 1 87 ? 13.236 -5.233 -10.699 1.00 93.75 87 MET A C 1
ATOM 696 O O . MET A 1 87 ? 12.895 -6.094 -9.895 1.00 93.75 87 MET A O 1
ATOM 700 N N . LYS A 1 88 ? 14.188 -5.455 -11.614 1.00 93.31 88 LYS A N 1
ATOM 701 C CA . LYS A 1 88 ? 14.826 -6.761 -11.814 1.00 93.31 88 LYS A CA 1
ATOM 702 C C . LYS A 1 88 ? 15.424 -7.312 -10.517 1.00 93.31 88 LYS A C 1
ATOM 704 O O . LYS A 1 88 ? 15.125 -8.439 -10.136 1.00 93.31 88 LYS A O 1
ATOM 709 N N . ARG A 1 89 ? 16.200 -6.495 -9.796 1.00 93.25 89 ARG A N 1
ATOM 710 C CA . ARG A 1 89 ? 16.775 -6.896 -8.502 1.00 93.25 89 ARG A CA 1
ATOM 711 C C . ARG A 1 89 ? 15.709 -7.163 -7.435 1.00 93.25 89 ARG A C 1
ATOM 713 O O . ARG A 1 89 ? 15.915 -8.029 -6.594 1.00 93.25 89 ARG A O 1
ATOM 720 N N . SER A 1 90 ? 14.587 -6.440 -7.446 1.00 91.50 90 SER A N 1
ATOM 721 C CA . SER A 1 90 ? 13.457 -6.712 -6.546 1.00 91.50 90 SER A CA 1
ATOM 722 C C . SER A 1 90 ? 12.841 -8.082 -6.819 1.00 91.50 90 SER A C 1
ATOM 724 O O . SER A 1 90 ? 12.586 -8.817 -5.869 1.00 91.50 90 SER A O 1
ATOM 726 N N . CYS A 1 91 ? 12.632 -8.432 -8.092 1.00 88.19 91 CYS A N 1
ATOM 727 C CA . CYS A 1 91 ? 12.117 -9.742 -8.496 1.00 88.19 91 CYS A CA 1
ATOM 728 C C . CYS A 1 91 ? 13.061 -10.860 -8.045 1.00 88.19 91 CYS A C 1
ATOM 730 O O . CYS A 1 91 ? 12.641 -11.768 -7.333 1.00 88.19 91 CYS A O 1
ATOM 732 N N . GLU A 1 92 ? 14.352 -10.731 -8.361 1.00 86.81 92 GLU A N 1
ATOM 733 C CA . GLU A 1 92 ? 15.381 -11.681 -7.926 1.00 86.81 92 GLU A CA 1
ATOM 734 C C . GLU A 1 92 ? 15.395 -11.813 -6.394 1.00 86.81 92 GLU A C 1
ATOM 736 O O . GLU A 1 92 ? 15.446 -12.916 -5.857 1.00 86.81 92 GLU A O 1
ATOM 741 N N . ASN A 1 93 ? 15.288 -10.710 -5.652 1.00 84.88 93 ASN A N 1
ATOM 742 C CA . ASN A 1 93 ? 15.262 -10.759 -4.192 1.00 84.88 93 ASN A CA 1
ATOM 743 C C . ASN A 1 93 ? 14.018 -11.477 -3.640 1.00 84.88 93 ASN A C 1
ATOM 745 O O . ASN A 1 93 ? 14.139 -12.276 -2.711 1.00 84.88 93 ASN A O 1
ATOM 749 N N . ALA A 1 94 ? 12.837 -11.216 -4.208 1.00 81.94 94 ALA A N 1
ATOM 750 C CA . ALA A 1 94 ? 11.584 -11.847 -3.791 1.00 81.94 94 ALA A CA 1
ATOM 751 C C . ALA A 1 94 ? 11.603 -13.372 -3.992 1.00 81.94 94 ALA A C 1
ATOM 753 O O . ALA A 1 94 ? 11.017 -14.108 -3.202 1.00 81.94 94 ALA A O 1
ATOM 754 N N . GLU A 1 95 ? 12.330 -13.858 -4.999 1.00 75.12 95 GLU A N 1
ATOM 755 C CA . GLU A 1 95 ? 12.510 -15.292 -5.236 1.00 75.12 95 GLU A CA 1
ATOM 756 C C . GLU A 1 95 ? 13.422 -15.977 -4.207 1.00 75.12 95 GLU A C 1
ATOM 758 O O . GLU A 1 95 ? 13.230 -17.161 -3.927 1.00 75.12 95 GLU A O 1
ATOM 763 N N . HIS A 1 96 ? 14.404 -15.259 -3.649 1.00 69.12 96 HIS A N 1
ATOM 764 C CA . HIS A 1 96 ? 15.497 -15.865 -2.878 1.00 69.12 96 HIS A CA 1
ATOM 765 C C . HIS A 1 96 ? 15.461 -15.583 -1.367 1.00 69.12 96 HIS A C 1
ATOM 767 O O . HIS A 1 96 ? 15.981 -16.391 -0.594 1.00 69.12 96 HIS A O 1
ATOM 773 N N . VAL A 1 97 ? 14.903 -14.449 -0.928 1.00 65.56 97 VAL A N 1
ATOM 774 C CA . VAL A 1 97 ? 15.004 -13.986 0.474 1.00 65.56 97 VAL A CA 1
ATOM 775 C C . VAL A 1 97 ? 13.707 -14.185 1.270 1.00 65.56 97 VAL A C 1
ATOM 777 O O . VAL A 1 97 ? 13.777 -14.357 2.484 1.00 65.56 97 VAL A O 1
ATOM 780 N N . GLY A 1 98 ? 12.546 -14.269 0.612 1.00 63.84 98 GLY A N 1
ATOM 781 C CA . GLY A 1 98 ? 11.251 -14.422 1.288 1.00 63.84 98 GLY A CA 1
ATOM 782 C C . GLY A 1 98 ? 10.876 -13.222 2.174 1.00 63.84 98 GLY A C 1
ATOM 783 O O . GLY A 1 98 ? 11.566 -12.203 2.204 1.00 63.84 98 GLY A O 1
ATOM 784 N N . LEU A 1 99 ? 9.747 -13.325 2.884 1.00 59.75 99 LEU A N 1
ATOM 785 C CA . LEU A 1 99 ? 9.161 -12.214 3.653 1.00 59.75 99 LEU A CA 1
ATOM 786 C C . LEU A 1 99 ? 9.869 -11.938 4.995 1.00 59.75 99 LEU A C 1
ATOM 788 O O . LEU A 1 99 ? 9.784 -10.831 5.529 1.00 59.75 99 LEU A O 1
ATOM 792 N N . PHE A 1 100 ? 10.567 -12.929 5.554 1.00 54.94 100 PHE A N 1
ATOM 793 C CA . PHE A 1 100 ? 11.136 -12.852 6.900 1.00 54.94 100 PHE A CA 1
ATOM 794 C C . PHE A 1 100 ? 12.640 -12.588 6.879 1.00 54.94 100 PHE A C 1
ATOM 796 O O . PHE A 1 100 ? 13.405 -13.260 6.188 1.00 54.94 100 PHE A O 1
ATOM 803 N N . THR A 1 101 ? 13.078 -11.629 7.697 1.00 52.44 101 THR A N 1
ATOM 804 C CA . THR A 1 101 ? 14.500 -11.352 7.896 1.00 52.44 101 THR A CA 1
ATOM 805 C C . THR A 1 101 ? 15.186 -12.544 8.575 1.00 52.44 101 THR A C 1
ATOM 807 O O . THR A 1 101 ? 14.658 -13.102 9.542 1.00 52.44 101 THR A O 1
ATOM 810 N N . PRO A 1 102 ? 16.378 -12.954 8.111 1.00 53.06 102 PRO A N 1
ATOM 811 C CA . PRO A 1 102 ? 17.089 -14.094 8.673 1.00 53.06 102 PRO A CA 1
ATOM 812 C C . PRO A 1 102 ? 17.745 -13.705 10.007 1.00 53.06 102 PRO A C 1
ATOM 814 O O . PRO A 1 102 ? 18.942 -13.442 10.063 1.00 53.06 102 PRO A O 1
ATOM 817 N N . ASN A 1 103 ? 16.962 -13.669 11.086 1.00 53.00 103 ASN A N 1
ATOM 818 C CA . ASN A 1 103 ? 17.451 -13.394 12.444 1.00 53.00 103 ASN A CA 1
ATOM 819 C C . ASN A 1 103 ? 17.847 -14.661 13.233 1.00 53.00 103 ASN A C 1
ATOM 821 O O . ASN A 1 103 ? 18.198 -14.560 14.405 1.00 53.00 103 ASN A O 1
ATOM 825 N N . ALA A 1 104 ? 17.844 -15.847 12.613 1.00 48.81 104 ALA A N 1
ATOM 826 C CA . ALA A 1 104 ? 18.314 -17.092 13.229 1.00 48.81 104 ALA A CA 1
ATOM 827 C C . ALA A 1 104 ? 19.602 -17.592 12.547 1.00 48.81 104 ALA A C 1
ATOM 829 O O . ALA A 1 104 ? 19.752 -17.496 11.327 1.00 48.81 104 ALA A O 1
ATOM 830 N N . GLY A 1 105 ? 20.550 -18.094 13.347 1.00 54.53 105 GLY A N 1
ATOM 831 C CA . GLY A 1 105 ? 21.889 -18.511 12.918 1.00 54.53 105 GLY A CA 1
ATOM 832 C C . GLY A 1 105 ? 21.919 -19.485 11.729 1.00 54.53 105 GLY A C 1
ATOM 833 O O . GLY A 1 105 ? 20.934 -20.152 11.418 1.00 54.53 105 GLY A O 1
ATOM 834 N N . GLN A 1 106 ? 23.087 -19.568 11.074 1.00 56.62 106 GLN A N 1
ATOM 835 C CA . GLN A 1 106 ? 23.360 -20.298 9.819 1.00 56.62 106 GLN A CA 1
ATOM 836 C C . GLN A 1 106 ? 22.640 -21.652 9.663 1.00 56.62 106 GLN A C 1
ATOM 838 O O . GLN A 1 106 ? 22.175 -21.960 8.572 1.00 56.62 106 GLN A O 1
ATOM 843 N N . HIS A 1 107 ? 22.504 -22.436 10.734 1.00 54.34 107 HIS A N 1
ATOM 844 C CA . HIS A 1 107 ? 21.952 -23.792 10.683 1.00 54.34 107 HIS A CA 1
ATOM 845 C C . HIS A 1 107 ? 20.437 -23.876 10.428 1.00 54.34 107 HIS A C 1
ATOM 847 O O . HIS A 1 107 ? 19.990 -24.863 9.858 1.00 54.34 107 HIS A O 1
ATOM 853 N N . PHE A 1 108 ? 19.648 -22.843 10.751 1.00 51.22 108 PHE A N 1
ATOM 854 C CA . PHE A 1 108 ? 18.207 -22.818 10.434 1.00 51.22 108 PHE A CA 1
ATOM 855 C C . PHE A 1 108 ? 17.910 -22.303 9.015 1.00 51.22 108 PHE A C 1
ATOM 857 O O . PHE A 1 108 ? 16.772 -22.392 8.549 1.00 51.22 108 PHE A O 1
ATOM 864 N N . ARG A 1 109 ? 18.929 -21.782 8.309 1.00 54.19 109 ARG A N 1
ATOM 865 C CA . ARG A 1 109 ? 18.776 -21.151 6.990 1.00 54.19 109 ARG A CA 1
ATOM 866 C C . ARG A 1 109 ? 18.297 -22.132 5.931 1.00 54.19 109 ARG A C 1
ATOM 868 O O . ARG A 1 109 ? 17.343 -21.827 5.227 1.00 54.19 109 ARG A O 1
ATOM 875 N N . ASP A 1 110 ? 18.929 -23.294 5.810 1.00 55.69 110 ASP A N 1
ATOM 876 C CA . ASP A 1 110 ? 18.602 -24.233 4.730 1.00 55.69 110 ASP A CA 1
ATOM 877 C C . ASP A 1 110 ? 17.291 -24.985 4.985 1.00 55.69 110 ASP A C 1
ATOM 879 O O . ASP A 1 110 ? 16.571 -25.323 4.044 1.00 55.69 110 ASP A O 1
ATOM 883 N N . GLU A 1 111 ? 16.926 -25.176 6.255 1.00 54.16 111 GLU A N 1
ATOM 884 C CA . GLU A 1 111 ? 15.686 -25.849 6.636 1.00 54.16 111 GLU A CA 1
ATOM 885 C C . GLU A 1 111 ? 14.458 -24.936 6.484 1.00 54.16 111 GLU A C 1
ATOM 887 O O . GLU A 1 111 ? 13.439 -25.380 5.953 1.00 54.16 111 GLU A O 1
ATOM 892 N N . GLN A 1 112 ? 14.562 -23.639 6.815 1.00 53.19 112 GLN A N 1
ATOM 893 C CA . GLN A 1 112 ? 13.532 -22.654 6.453 1.00 53.19 112 GLN A CA 1
ATOM 894 C C . GLN A 1 112 ? 13.470 -22.397 4.941 1.00 53.19 112 GLN A C 1
ATOM 896 O O . GLN A 1 112 ? 12.373 -22.285 4.409 1.00 53.19 112 GLN A O 1
ATOM 901 N N . ARG A 1 113 ? 14.604 -22.369 4.221 1.00 53.50 113 ARG A N 1
ATOM 902 C CA . ARG A 1 113 ? 14.626 -22.214 2.749 1.00 53.50 113 ARG A CA 1
ATOM 903 C C . ARG A 1 113 ? 13.997 -23.398 2.010 1.00 53.50 113 ARG A C 1
ATOM 905 O O . ARG A 1 113 ? 13.369 -23.204 0.972 1.00 53.50 113 ARG A O 1
ATOM 912 N N . ARG A 1 114 ? 14.152 -24.628 2.521 1.00 53.88 114 ARG A N 1
ATOM 913 C CA . ARG A 1 114 ? 13.479 -25.824 1.974 1.00 53.88 114 ARG A CA 1
ATOM 914 C C . ARG A 1 114 ? 11.998 -25.871 2.316 1.00 53.88 114 ARG A C 1
ATOM 916 O O . ARG A 1 114 ? 11.211 -26.383 1.518 1.00 53.88 114 ARG A O 1
ATOM 923 N N . ARG A 1 115 ? 11.598 -25.319 3.464 1.00 49.56 115 ARG A N 1
ATOM 924 C CA . ARG A 1 115 ? 10.191 -25.059 3.767 1.00 49.56 115 ARG A CA 1
ATOM 925 C C . ARG A 1 115 ? 9.730 -23.868 2.937 1.00 49.56 115 ARG A C 1
ATOM 927 O O . ARG A 1 115 ? 9.607 -22.763 3.448 1.00 49.56 115 ARG A O 1
ATOM 934 N N . ARG A 1 116 ? 9.425 -24.107 1.655 1.00 49.66 116 ARG A N 1
ATOM 935 C CA . ARG A 1 116 ? 8.512 -23.237 0.903 1.00 49.66 116 ARG A CA 1
ATOM 936 C C . ARG A 1 116 ? 7.295 -23.009 1.798 1.00 49.66 116 ARG A C 1
ATOM 938 O O . ARG A 1 116 ? 6.503 -23.930 1.998 1.00 49.66 116 ARG A O 1
ATOM 945 N N . SER A 1 117 ? 7.199 -21.833 2.410 1.00 50.38 117 SER A N 1
ATOM 946 C CA . SER A 1 117 ? 5.997 -21.426 3.122 1.00 50.38 117 SER A CA 1
ATOM 947 C C . SER A 1 117 ? 4.862 -21.545 2.114 1.00 50.38 117 SER A C 1
ATOM 949 O O . SER A 1 117 ? 4.921 -20.927 1.051 1.00 50.38 117 SER A O 1
ATOM 951 N N . GLN A 1 118 ? 3.847 -22.363 2.410 1.00 45.72 118 GLN A N 1
ATOM 952 C CA . GLN A 1 118 ? 2.652 -22.438 1.562 1.00 45.72 118 GLN A CA 1
ATOM 953 C C . GLN A 1 118 ? 1.966 -21.069 1.430 1.00 45.72 118 GLN A C 1
ATOM 955 O O . GLN A 1 118 ? 1.166 -20.874 0.524 1.00 45.72 118 GLN A O 1
ATOM 960 N N . TYR A 1 119 ? 2.284 -20.126 2.321 1.00 49.09 119 TYR A N 1
ATOM 961 C CA . TYR A 1 119 ? 1.740 -18.774 2.325 1.00 49.09 119 TYR A CA 1
ATOM 962 C C . TYR A 1 119 ? 2.499 -17.803 1.414 1.00 49.09 119 TYR A C 1
ATOM 964 O O . TYR A 1 119 ? 1.949 -16.759 1.087 1.00 49.09 119 TYR A O 1
ATOM 972 N N . ASP A 1 120 ? 3.720 -18.137 0.980 1.00 53.12 120 ASP A N 1
ATOM 973 C CA . ASP A 1 120 ? 4.549 -17.219 0.181 1.00 53.12 120 ASP A CA 1
ATOM 974 C C . ASP A 1 120 ? 4.303 -17.379 -1.329 1.00 53.12 120 ASP A C 1
ATOM 976 O O . ASP A 1 120 ? 4.672 -16.510 -2.113 1.00 53.12 120 ASP A O 1
ATOM 980 N N . ARG A 1 121 ? 3.659 -18.478 -1.751 1.00 46.16 121 ARG A N 1
ATOM 981 C CA . ARG A 1 121 ? 3.133 -18.669 -3.111 1.00 46.16 121 ARG A CA 1
ATOM 982 C C . ARG A 1 121 ? 1.853 -19.491 -3.065 1.00 46.16 121 ARG A C 1
ATOM 984 O O . ARG A 1 121 ? 1.930 -20.704 -2.898 1.00 46.16 121 ARG A O 1
ATOM 991 N N . GLY A 1 122 ? 0.716 -18.822 -3.254 1.00 54.12 122 GLY A N 1
ATOM 992 C CA . GLY A 1 122 ? -0.555 -19.443 -3.625 1.00 54.12 122 GLY A CA 1
ATOM 993 C C . GLY A 1 122 ? -0.968 -20.614 -2.737 1.00 54.12 122 GLY A C 1
ATOM 994 O O . GLY A 1 122 ? -0.813 -21.779 -3.106 1.00 54.12 122 GLY A O 1
ATOM 995 N N . THR A 1 123 ? -1.581 -20.319 -1.589 1.00 53.78 123 THR A N 1
ATOM 996 C CA . THR A 1 123 ? -2.435 -21.334 -0.963 1.00 53.78 123 THR A CA 1
ATOM 997 C C . THR A 1 123 ? -3.619 -21.616 -1.892 1.00 53.78 123 THR A C 1
ATOM 999 O O . THR A 1 123 ? -4.072 -20.734 -2.620 1.00 53.78 123 THR A O 1
ATOM 1002 N N . ARG A 1 124 ? -4.179 -22.833 -1.851 1.00 55.38 124 ARG A N 1
ATOM 1003 C CA . ARG A 1 124 ? -5.423 -23.153 -2.581 1.00 55.38 124 ARG A CA 1
ATOM 1004 C C . ARG A 1 124 ? -6.543 -22.149 -2.277 1.00 55.38 124 ARG A C 1
ATOM 1006 O O . ARG A 1 124 ? -7.376 -21.903 -3.136 1.00 55.38 124 ARG A O 1
ATOM 1013 N N . LEU A 1 125 ? -6.555 -21.587 -1.066 1.00 57.06 125 LEU A N 1
ATOM 1014 C CA . LEU A 1 125 ? -7.507 -20.558 -0.668 1.00 57.06 125 LEU A CA 1
ATOM 1015 C C . LEU A 1 125 ? -7.267 -19.238 -1.412 1.00 57.06 125 LEU A C 1
ATOM 1017 O O . LEU A 1 125 ? -8.225 -18.692 -1.933 1.00 57.06 125 LEU A O 1
ATOM 1021 N N . ALA A 1 126 ? -6.015 -18.788 -1.547 1.00 58.84 126 ALA A N 1
ATOM 1022 C CA . ALA A 1 126 ? -5.682 -17.588 -2.321 1.00 58.84 126 ALA A CA 1
ATOM 1023 C C . ALA A 1 126 ? -6.099 -17.718 -3.799 1.00 58.84 126 ALA A C 1
ATOM 1025 O O . ALA A 1 126 ? -6.699 -16.803 -4.342 1.00 58.84 126 ALA A O 1
ATOM 1026 N N . ALA A 1 127 ? -5.891 -18.884 -4.422 1.00 62.62 127 ALA A N 1
ATOM 1027 C CA . ALA A 1 127 ? -6.350 -19.134 -5.795 1.00 62.62 127 ALA A CA 1
ATOM 1028 C C . ALA A 1 127 ? -7.889 -19.156 -5.928 1.00 62.62 127 ALA A C 1
ATOM 1030 O O . ALA A 1 127 ? -8.438 -18.784 -6.962 1.00 62.62 127 ALA A O 1
ATOM 1031 N N . LEU A 1 128 ? -8.602 -19.603 -4.886 1.00 61.97 128 LEU A N 1
ATOM 1032 C CA . LEU A 1 128 ? -10.066 -19.536 -4.842 1.00 61.97 128 LEU A CA 1
ATOM 1033 C C . LEU A 1 128 ? -10.558 -18.099 -4.623 1.00 61.97 128 LEU A C 1
ATOM 1035 O O . LEU A 1 128 ? -11.545 -17.715 -5.238 1.00 61.97 128 LEU A O 1
ATOM 1039 N N . GLU A 1 129 ? -9.874 -17.313 -3.788 1.00 64.75 129 GLU A N 1
ATOM 1040 C CA . GLU A 1 129 ? -10.151 -15.884 -3.592 1.00 64.75 129 GLU A CA 1
ATOM 1041 C C . GLU A 1 129 ? -9.879 -15.076 -4.869 1.00 64.75 129 GLU A C 1
ATOM 1043 O O . GLU A 1 129 ? -10.666 -14.191 -5.189 1.00 64.75 129 GLU A O 1
ATOM 1048 N N . GLU A 1 130 ? -8.832 -15.405 -5.634 1.00 65.38 130 GLU A N 1
ATOM 1049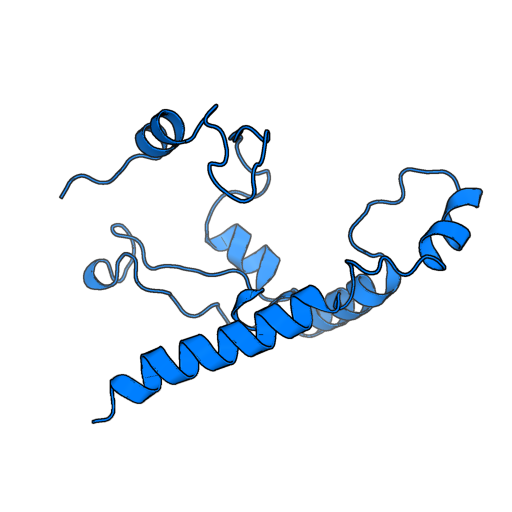 C CA . GLU A 1 130 ? -8.574 -14.834 -6.966 1.00 65.38 130 GLU A CA 1
ATOM 1050 C C . GLU A 1 130 ? -9.733 -15.125 -7.932 1.00 65.38 130 GLU A C 1
ATOM 1052 O O . GLU A 1 130 ? -10.263 -14.202 -8.550 1.00 65.38 130 GLU A O 1
ATOM 1057 N N . PHE A 1 131 ? -10.191 -16.382 -8.014 1.00 61.25 131 PHE A N 1
ATOM 1058 C CA . PHE A 1 131 ? -11.314 -16.769 -8.879 1.00 61.25 131 PHE A CA 1
ATOM 1059 C C . PHE A 1 131 ? -12.637 -16.105 -8.467 1.00 61.25 131 PHE A C 1
ATOM 1061 O O . PHE A 1 131 ? -13.401 -15.642 -9.318 1.00 61.25 131 PHE A O 1
ATOM 1068 N N . ASP A 1 132 ? -12.920 -16.043 -7.165 1.00 67.56 132 ASP A N 1
ATOM 1069 C CA . ASP A 1 132 ? -14.122 -15.397 -6.631 1.00 67.56 132 ASP A CA 1
ATOM 1070 C C . ASP A 1 132 ? -14.073 -13.875 -6.837 1.00 67.56 132 ASP A C 1
ATOM 1072 O O . ASP A 1 132 ? -15.068 -13.268 -7.226 1.00 67.56 132 ASP A O 1
ATOM 1076 N N . TYR A 1 133 ? -12.898 -13.252 -6.693 1.00 64.50 133 TYR A N 1
ATOM 1077 C CA . TYR A 1 133 ? -12.703 -11.833 -6.986 1.00 64.50 133 TYR A CA 1
ATOM 1078 C C . TYR A 1 133 ? -12.884 -11.514 -8.476 1.00 64.50 133 TYR A C 1
ATOM 1080 O O . TYR A 1 133 ? -13.608 -10.573 -8.808 1.00 64.50 133 TYR A O 1
ATOM 1088 N N . GLU A 1 134 ? -12.286 -12.295 -9.383 1.00 61.62 134 GLU A N 1
ATOM 1089 C CA . GLU A 1 134 ? -12.499 -12.143 -10.829 1.00 61.62 134 GLU A CA 1
ATOM 1090 C C . GLU A 1 134 ? -13.981 -12.306 -11.195 1.00 61.62 134 GLU A C 1
ATOM 1092 O O . GLU A 1 134 ? -14.530 -11.501 -11.952 1.00 61.62 134 GLU A O 1
ATOM 1097 N N . THR A 1 135 ? -14.660 -13.286 -10.592 1.00 62.38 135 THR A N 1
ATOM 1098 C CA . THR A 1 135 ? -16.097 -13.531 -10.787 1.00 62.38 135 THR A CA 1
ATOM 1099 C C . THR A 1 135 ? -16.947 -12.370 -10.261 1.00 62.38 135 THR A C 1
ATOM 1101 O O . THR A 1 135 ? -17.850 -11.892 -10.955 1.00 62.38 135 THR A O 1
ATOM 1104 N N . ALA A 1 136 ? -16.648 -11.864 -9.062 1.00 63.09 136 ALA A N 1
ATOM 1105 C CA . ALA A 1 136 ? -17.346 -10.740 -8.448 1.00 63.09 136 ALA A CA 1
ATOM 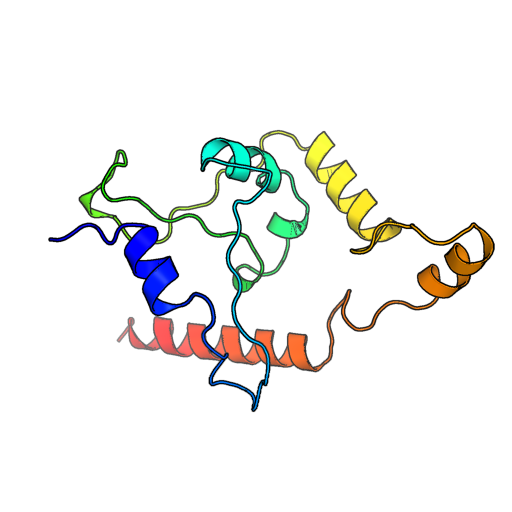1106 C C . ALA A 1 136 ? -17.152 -9.442 -9.246 1.00 63.09 136 ALA A C 1
ATOM 1108 O O . ALA A 1 136 ? -18.112 -8.701 -9.462 1.00 63.09 136 ALA A O 1
ATOM 1109 N N . MET A 1 137 ? -15.941 -9.184 -9.745 1.00 61.09 137 MET A N 1
ATOM 1110 C CA . MET A 1 137 ? -15.659 -8.033 -10.604 1.00 61.09 137 MET A CA 1
ATOM 1111 C C . MET A 1 137 ? -16.355 -8.154 -11.960 1.00 61.09 137 MET A C 1
ATOM 1113 O O . MET A 1 137 ? -16.954 -7.182 -12.418 1.00 61.09 137 MET A O 1
ATOM 1117 N N . HIS A 1 138 ? -16.377 -9.339 -12.572 1.00 57.69 138 HIS A N 1
ATOM 1118 C CA . HIS A 1 138 ? -17.119 -9.569 -13.811 1.00 57.69 138 HIS A CA 1
ATOM 1119 C C . HIS A 1 138 ? -18.630 -9.352 -13.629 1.00 57.69 138 HIS A C 1
ATOM 1121 O O . HIS A 1 138 ? -19.281 -8.775 -14.497 1.00 57.69 138 HIS A O 1
ATOM 1127 N N . HIS A 1 139 ? -19.202 -9.736 -12.486 1.00 57.78 139 HIS A N 1
ATOM 1128 C CA . HIS A 1 139 ? -20.599 -9.435 -12.163 1.00 57.78 139 HIS A CA 1
ATOM 1129 C C . HIS A 1 139 ? -20.854 -7.939 -11.932 1.00 57.78 139 HIS A C 1
ATOM 1131 O O . HIS A 1 139 ? -21.869 -7.414 -12.396 1.00 57.78 139 HIS A O 1
ATOM 1137 N N . PHE A 1 140 ? -19.938 -7.242 -11.255 1.00 45.62 140 PHE A N 1
ATOM 1138 C CA . PHE A 1 140 ? -20.079 -5.816 -10.953 1.00 45.62 140 PHE A CA 1
ATOM 1139 C C . PHE A 1 140 ? -19.954 -4.941 -12.214 1.00 45.62 140 PHE A C 1
ATOM 1141 O O . PHE A 1 140 ? -20.760 -4.035 -12.417 1.00 45.62 140 PHE A O 1
ATOM 1148 N N . TYR A 1 141 ? -19.004 -5.247 -13.105 1.00 50.22 141 TYR A N 1
ATOM 1149 C CA . TYR A 1 141 ? -18.795 -4.509 -14.359 1.00 50.22 141 TYR A CA 1
ATOM 1150 C C . TYR A 1 141 ? -19.646 -5.025 -15.531 1.00 50.22 141 TYR A C 1
ATOM 1152 O O . TYR A 1 141 ? -19.987 -4.255 -16.425 1.00 50.22 141 TYR A O 1
ATOM 1160 N N . GLY A 1 142 ? -20.067 -6.292 -15.516 1.00 43.00 142 GLY A N 1
ATOM 1161 C CA . GLY A 1 142 ? -20.967 -6.872 -16.520 1.00 43.00 142 GLY A CA 1
ATOM 1162 C C . GLY A 1 142 ? -22.433 -6.455 -16.362 1.00 43.00 142 GLY A C 1
ATOM 1163 O O . GLY A 1 142 ? -23.201 -6.530 -17.320 1.00 43.00 142 GLY A O 1
ATOM 1164 N N . SER A 1 143 ? -22.839 -5.971 -15.182 1.00 43.94 143 SER A N 1
ATOM 1165 C CA . SER A 1 143 ? -24.173 -5.388 -14.976 1.00 43.94 143 SER A CA 1
ATOM 1166 C C . SER A 1 143 ? -24.269 -3.915 -15.396 1.00 43.94 143 SER A C 1
ATOM 1168 O O . SER A 1 143 ? -25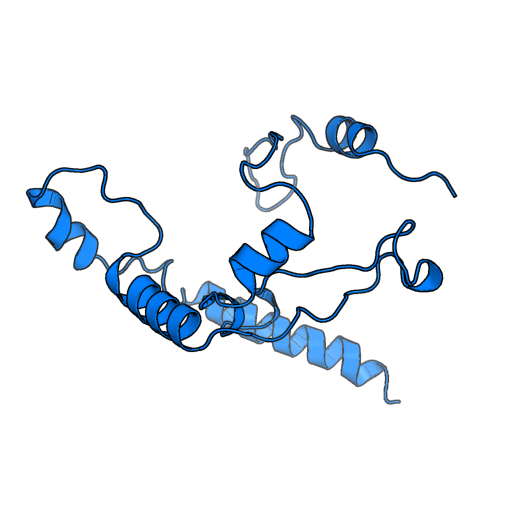.379 -3.402 -15.494 1.00 43.94 143 SER A O 1
ATOM 1170 N N . ALA A 1 144 ? -23.141 -3.239 -15.648 1.00 42.56 144 ALA A N 1
ATOM 1171 C CA . ALA A 1 144 ? -23.090 -1.831 -16.057 1.00 42.56 144 ALA A CA 1
ATOM 1172 C C . ALA A 1 144 ? -23.115 -1.627 -17.591 1.00 42.56 144 ALA A C 1
ATOM 1174 O O . ALA A 1 144 ? -23.135 -0.492 -18.059 1.00 42.56 144 ALA A O 1
ATOM 1175 N N . MET A 1 145 ? -23.131 -2.716 -18.373 1.00 43.00 145 MET A N 1
ATOM 1176 C CA . MET A 1 145 ? -23.277 -2.726 -19.839 1.00 43.00 145 MET A CA 1
ATOM 1177 C C . MET A 1 145 ? -24.579 -3.422 -20.279 1.00 43.00 145 MET A C 1
ATOM 1179 O O . MET A 1 145 ? -24.579 -4.290 -21.154 1.00 43.00 145 MET A O 1
ATOM 1183 N N . ARG A 1 146 ? -25.706 -3.052 -19.667 1.00 34.97 146 ARG A N 1
ATOM 1184 C CA . ARG A 1 146 ? -27.043 -3.295 -20.221 1.00 34.97 146 ARG A CA 1
ATOM 1185 C C . ARG A 1 146 ? -27.929 -2.075 -20.053 1.00 34.97 146 ARG A C 1
ATOM 1187 O O . ARG A 1 146 ? -27.851 -1.454 -18.973 1.00 34.97 146 ARG A O 1
#

Organism: NCBI:txid1043627

pLDDT: mean 77.96, std 19.14, range [34.97, 97.69]

Sequence (146 aa):
MTTLTHTQFVDARGNQRWNCFKSDKVAEISYATIQGKDCLVQKFRNSSVMLEAPHYRPKLYFTSNGPMPEMAGQEEPFPEPDNQSKMKRSCENAEHVGLFTPNAGQHFRDEQRRRRSQYDRGTRLAALEEFDYETAMHHFYGSAMR